Protein AF-A0A7S6M609-F1 (afdb_monomer)

Solvent-accessible surface area (backbone atoms only — not comparable to full-atom values): 4385 Å² total; per-residue (Å²): 134,63,68,67,55,55,49,50,51,53,50,41,29,48,50,18,52,77,33,50,67,32,15,38,39,37,43,31,39,66,92,43,95,63,71,48,77,48,56,23,43,36,42,47,75,60,92,57,37,40,37,34,29,35,90,92,47,73,55,68,52,49,53,87,51,46,65,47,74,48,65,47,70,69,64,81,83,130

Structure (mmCIF, N/CA/C/O backbone):
data_AF-A0A7S6M609-F1
#
_entry.id   AF-A0A7S6M609-F1
#
loop_
_atom_site.group_PDB
_atom_site.id
_atom_site.type_symbol
_atom_site.label_atom_id
_atom_site.label_alt_id
_atom_site.label_comp_id
_atom_site.label_asym_id
_atom_site.label_entity_id
_atom_site.label_seq_id
_atom_site.pdbx_PDB_ins_code
_atom_site.Cartn_x
_atom_site.Cartn_y
_atom_site.Cartn_z
_atom_site.occupancy
_atom_site.B_iso_or_equiv
_atom_site.auth_seq_id
_atom_site.auth_comp_id
_atom_site.auth_asym_id
_atom_site.auth_atom_id
_atom_site.pdbx_PDB_model_num
ATOM 1 N N . MET A 1 1 ? 4.778 8.183 -17.536 1.00 57.03 1 MET A N 1
ATOM 2 C CA . MET A 1 1 ? 4.119 8.200 -16.213 1.00 57.03 1 MET A CA 1
ATOM 3 C C . MET A 1 1 ? 2.621 8.182 -16.427 1.00 57.03 1 MET A C 1
ATOM 5 O O . MET A 1 1 ? 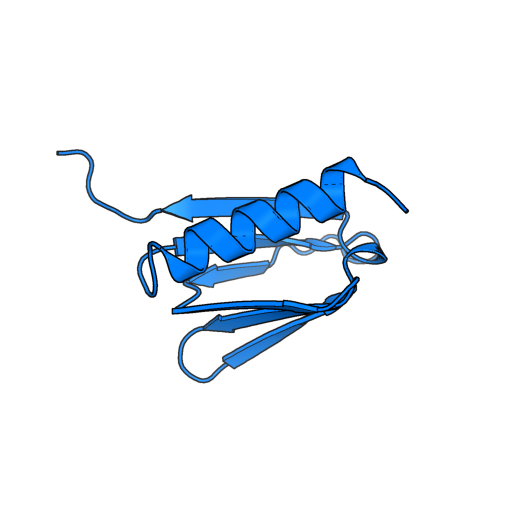2.121 9.020 -17.169 1.00 57.03 1 MET A O 1
ATOM 9 N N . ASN A 1 2 ? 1.937 7.190 -15.863 1.00 70.19 2 ASN A N 1
ATOM 10 C CA . ASN A 1 2 ? 0.501 7.010 -16.036 1.00 70.19 2 ASN A CA 1
ATOM 11 C C . ASN A 1 2 ? -0.228 7.850 -14.974 1.00 70.19 2 ASN A C 1
ATOM 13 O O . ASN A 1 2 ? -0.327 7.441 -13.820 1.00 70.19 2 ASN A O 1
ATOM 17 N N . ALA A 1 3 ? -0.646 9.068 -15.336 1.00 78.75 3 ALA A N 1
ATOM 18 C CA . ALA A 1 3 ? -1.168 10.059 -14.385 1.00 78.75 3 ALA A CA 1
ATOM 19 C C . ALA A 1 3 ? -2.412 9.570 -13.619 1.00 78.75 3 ALA A C 1
ATOM 21 O O . ALA A 1 3 ? -2.645 9.977 -12.481 1.00 78.75 3 ALA A O 1
ATOM 22 N N . GLU A 1 4 ? -3.187 8.675 -14.229 1.00 84.62 4 GLU A N 1
ATOM 23 C CA . GLU A 1 4 ? -4.345 8.038 -13.603 1.00 84.62 4 GLU A CA 1
ATOM 24 C C . GLU A 1 4 ? -3.926 7.146 -12.434 1.00 84.62 4 GLU A C 1
ATOM 26 O O . GLU A 1 4 ? -4.501 7.238 -11.353 1.00 84.62 4 GLU A O 1
ATOM 31 N N . LEU A 1 5 ? -2.861 6.363 -12.608 1.00 87.19 5 LEU A N 1
ATOM 32 C CA . LEU A 1 5 ? -2.369 5.438 -11.594 1.00 87.19 5 LEU A CA 1
ATOM 33 C C . LEU A 1 5 ? -1.796 6.176 -10.379 1.00 87.19 5 LEU A C 1
ATOM 35 O O . LEU A 1 5 ? -2.120 5.837 -9.245 1.00 87.19 5 LEU A O 1
ATOM 39 N N . THR A 1 6 ? -1.011 7.236 -10.601 1.00 88.44 6 THR A N 1
ATOM 40 C CA . THR A 1 6 ? -0.508 8.092 -9.513 1.00 88.44 6 THR A CA 1
ATOM 41 C C . THR A 1 6 ? -1.654 8.691 -8.704 1.00 88.44 6 THR A C 1
ATOM 43 O O . THR A 1 6 ? -1.592 8.738 -7.475 1.00 88.44 6 THR A O 1
ATOM 46 N N . ARG A 1 7 ? -2.736 9.100 -9.374 1.00 90.00 7 ARG A N 1
ATOM 47 C CA . ARG A 1 7 ? -3.932 9.602 -8.700 1.00 90.00 7 ARG A CA 1
ATOM 48 C C . ARG A 1 7 ? -4.640 8.502 -7.911 1.00 90.00 7 ARG A C 1
ATOM 50 O O . ARG A 1 7 ? -4.990 8.748 -6.762 1.00 90.00 7 ARG A O 1
ATOM 57 N N . SER A 1 8 ? -4.789 7.301 -8.471 1.00 91.38 8 SER A N 1
ATOM 58 C CA . SER A 1 8 ? -5.357 6.147 -7.761 1.00 91.38 8 SER A CA 1
ATOM 59 C C . SER A 1 8 ? -4.543 5.757 -6.528 1.00 91.38 8 SER A C 1
ATOM 61 O O . SER A 1 8 ? -5.123 5.441 -5.496 1.00 91.38 8 SER A O 1
ATOM 63 N N . VAL A 1 9 ? -3.210 5.815 -6.595 1.00 91.75 9 VAL A N 1
ATOM 64 C CA . VAL A 1 9 ? -2.348 5.539 -5.437 1.00 91.75 9 VAL A CA 1
ATOM 65 C C . VAL A 1 9 ? -2.468 6.640 -4.385 1.00 91.75 9 VAL A C 1
ATOM 67 O O . VAL A 1 9 ? -2.553 6.339 -3.199 1.00 91.75 9 VAL A O 1
ATOM 70 N N . SER A 1 10 ? -2.526 7.909 -4.789 1.00 93.00 10 SER A N 1
ATOM 71 C CA . SER A 1 10 ? -2.751 9.012 -3.847 1.00 93.00 10 SER A CA 1
ATOM 72 C C . SER A 1 10 ? -4.106 8.902 -3.142 1.00 93.00 10 SER A C 1
ATOM 74 O O . SER A 1 10 ? -4.198 9.169 -1.946 1.00 93.00 10 SER A O 1
ATOM 76 N N . ASP A 1 11 ? -5.146 8.505 -3.871 1.00 91.88 11 ASP A N 1
ATOM 77 C CA . ASP A 1 11 ? -6.493 8.290 -3.339 1.00 91.88 11 ASP A CA 1
ATOM 78 C C . ASP A 1 11 ? -6.523 7.097 -2.370 1.00 91.88 11 ASP A C 1
ATOM 80 O O . ASP A 1 11 ? -6.994 7.217 -1.240 1.00 91.88 11 ASP A O 1
ATOM 84 N N . ALA A 1 12 ? -5.879 5.989 -2.750 1.00 91.62 12 ALA A N 1
ATOM 85 C CA . ALA A 1 12 ? -5.646 4.834 -1.888 1.00 91.62 12 ALA A CA 1
ATOM 86 C C . ALA A 1 12 ? -4.927 5.211 -0.584 1.00 91.62 12 ALA A C 1
ATOM 88 O O . ALA A 1 12 ? -5.311 4.758 0.493 1.00 91.62 12 ALA A O 1
ATOM 89 N N . VAL A 1 13 ? -3.901 6.059 -0.666 1.00 93.12 13 VAL A N 1
ATOM 90 C CA . VAL A 1 13 ? -3.150 6.545 0.498 1.00 93.12 13 VAL A CA 1
ATOM 91 C C . VAL A 1 13 ? -4.035 7.392 1.413 1.00 93.12 13 VAL A C 1
ATOM 93 O O . VAL A 1 13 ? -3.974 7.217 2.630 1.00 93.12 13 VAL A O 1
ATOM 96 N N . SER A 1 14 ? -4.878 8.268 0.854 1.00 92.88 14 SER A N 1
ATOM 97 C CA . S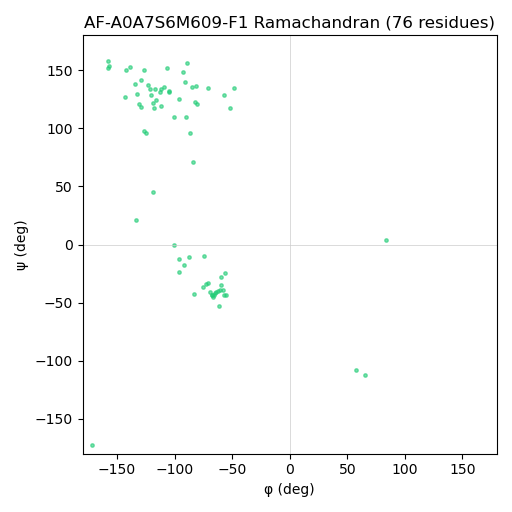ER A 1 14 ? -5.854 9.033 1.643 1.00 92.88 14 SER A CA 1
ATOM 98 C C . 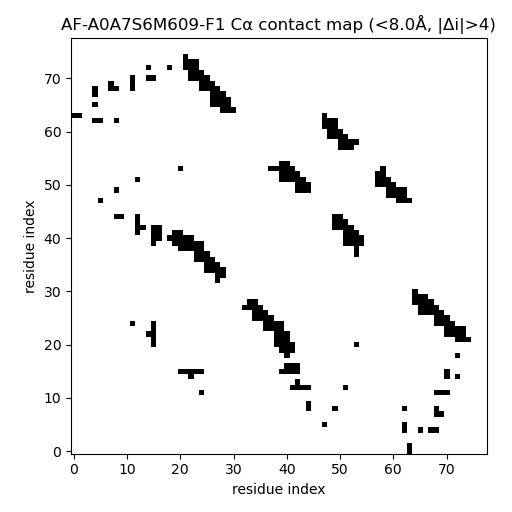SER A 1 14 ? -6.828 8.094 2.347 1.00 92.88 14 SER A C 1
ATOM 100 O O . SER A 1 14 ? -6.906 8.115 3.572 1.00 92.88 14 SER A O 1
ATOM 102 N N . MET A 1 15 ? -7.466 7.183 1.603 1.00 91.19 15 MET A N 1
ATOM 103 C CA . MET A 1 15 ? -8.436 6.235 2.155 1.00 91.19 15 MET A CA 1
ATOM 104 C C . MET A 1 15 ? -7.852 5.372 3.275 1.00 91.19 15 MET A C 1
ATOM 106 O O . MET A 1 15 ? -8.499 5.178 4.301 1.00 91.19 15 MET A O 1
ATOM 110 N N . VAL A 1 16 ? -6.628 4.862 3.111 1.00 91.94 16 VAL A N 1
ATOM 111 C CA . VAL A 1 16 ? -5.964 4.065 4.152 1.00 91.94 16 VAL A CA 1
ATOM 112 C C . VAL A 1 16 ? -5.699 4.893 5.403 1.00 91.94 16 VAL A C 1
ATOM 114 O O . VAL A 1 16 ? -5.880 4.390 6.505 1.00 91.94 16 VAL A O 1
ATOM 117 N N . ASN A 1 17 ? -5.273 6.147 5.257 1.00 91.56 17 ASN A N 1
ATOM 118 C CA . ASN A 1 17 ? -5.002 7.006 6.407 1.00 91.56 17 ASN A CA 1
ATOM 119 C C . ASN A 1 17 ? -6.291 7.480 7.101 1.00 91.56 17 ASN A C 1
ATOM 121 O O . ASN A 1 17 ? -6.309 7.601 8.323 1.00 91.56 17 ASN A O 1
ATOM 125 N N . GLU A 1 18 ? -7.369 7.707 6.348 1.00 90.88 18 GLU A N 1
ATOM 126 C CA . GLU A 1 18 ? -8.694 8.054 6.882 1.00 90.88 18 GLU A CA 1
ATOM 127 C C . GLU A 1 18 ? -9.362 6.863 7.587 1.00 90.88 18 GLU A C 1
ATOM 129 O O . GLU A 1 18 ? -10.054 7.036 8.590 1.00 90.88 18 GLU A O 1
ATOM 134 N N . HIS A 1 19 ? -9.108 5.645 7.104 1.00 86.88 19 HIS A N 1
ATOM 135 C CA . HIS A 1 19 ? -9.660 4.395 7.627 1.00 86.88 19 HIS A CA 1
ATOM 136 C C . HIS A 1 19 ? -8.560 3.450 8.129 1.00 86.88 19 HIS A C 1
ATOM 138 O O . HIS A 1 19 ? -8.574 2.247 7.857 1.00 86.88 19 HIS A O 1
ATOM 144 N N . ALA A 1 20 ? -7.600 4.003 8.875 1.00 79.31 20 ALA A N 1
ATOM 145 C CA . ALA A 1 20 ? -6.439 3.293 9.402 1.00 79.31 20 ALA A CA 1
ATOM 146 C C . ALA A 1 20 ? -6.833 2.014 10.161 1.00 79.31 20 ALA A C 1
ATOM 148 O O . ALA A 1 20 ? -7.513 2.060 11.185 1.00 79.31 20 ALA A O 1
ATOM 149 N N . GLY A 1 21 ? -6.389 0.856 9.660 1.00 75.81 21 GLY A N 1
ATOM 150 C CA . GLY A 1 21 ? -6.669 -0.454 10.260 1.00 75.81 21 GLY A CA 1
ATOM 151 C C . GLY A 1 21 ? -8.022 -1.050 9.861 1.00 75.81 21 GLY A C 1
ATOM 152 O O . GLY A 1 21 ? -8.384 -2.120 10.342 1.00 75.81 21 GLY A O 1
ATOM 153 N N . ALA A 1 22 ? -8.748 -0.382 8.965 1.00 85.94 22 ALA A N 1
ATOM 154 C CA . ALA A 1 22 ? -10.009 -0.826 8.387 1.00 85.94 22 ALA A CA 1
ATOM 155 C C . ALA A 1 22 ? -10.035 -0.636 6.860 1.00 85.94 22 ALA A C 1
ATOM 157 O O . ALA A 1 22 ? -11.109 -0.591 6.277 1.00 85.94 22 ALA A O 1
ATOM 158 N N . ALA A 1 23 ? -8.882 -0.526 6.195 1.00 89.88 23 ALA A N 1
ATOM 159 C CA . ALA A 1 23 ? -8.781 -0.412 4.742 1.00 89.88 23 ALA A CA 1
ATOM 160 C C . ALA A 1 23 ? -8.010 -1.610 4.170 1.00 89.88 23 ALA A C 1
ATOM 162 O O . ALA A 1 23 ? -6.834 -1.807 4.476 1.00 89.88 23 ALA A O 1
ATOM 163 N N . CYS A 1 24 ? -8.672 -2.414 3.341 1.00 91.75 24 CYS A N 1
ATOM 164 C CA . CYS A 1 24 ? -8.044 -3.466 2.552 1.00 91.75 24 CYS A CA 1
ATOM 165 C C . CYS A 1 24 ? -7.453 -2.852 1.284 1.00 91.75 24 CYS A C 1
ATOM 167 O O . CYS A 1 24 ? -8.173 -2.229 0.503 1.00 91.75 24 CYS A O 1
ATOM 169 N N . VAL A 1 25 ? -6.155 -3.030 1.079 1.00 92.75 25 VAL A N 1
ATOM 170 C CA . VAL A 1 25 ? -5.432 -2.603 -0.115 1.00 92.75 25 VAL A CA 1
ATOM 171 C C . VAL A 1 25 ? -5.156 -3.831 -0.962 1.00 92.75 25 VAL A C 1
ATOM 173 O O . VAL A 1 25 ? -4.663 -4.836 -0.460 1.00 92.75 25 VAL A O 1
ATOM 176 N N . ARG A 1 26 ? -5.460 -3.732 -2.254 1.00 93.25 26 ARG A N 1
ATOM 177 C CA . ARG A 1 26 ? -5.136 -4.728 -3.271 1.00 93.25 26 ARG A CA 1
ATOM 178 C C . ARG A 1 26 ? -4.226 -4.119 -4.322 1.00 93.25 26 ARG A C 1
ATOM 180 O O . ARG A 1 26 ? -4.581 -3.115 -4.949 1.00 93.25 26 ARG A O 1
ATOM 187 N N . LEU A 1 27 ? -3.056 -4.722 -4.493 1.00 91.88 27 LEU A N 1
ATOM 188 C CA . LEU A 1 27 ? -2.029 -4.311 -5.444 1.00 91.88 27 LEU A CA 1
ATOM 189 C C . LEU A 1 27 ? -1.890 -5.368 -6.540 1.00 91.88 27 LEU A C 1
ATOM 191 O O . LEU A 1 27 ? -1.735 -6.551 -6.244 1.00 91.88 27 LEU A O 1
ATOM 195 N N . TRP A 1 28 ? -1.893 -4.920 -7.794 1.00 91.62 28 TRP A N 1
ATOM 196 C CA . TRP A 1 28 ? -1.517 -5.729 -8.952 1.00 91.62 28 TRP A CA 1
ATOM 197 C C . TRP A 1 28 ? -0.270 -5.121 -9.580 1.00 91.62 28 TRP A C 1
ATOM 199 O O . TRP A 1 28 ? -0.282 -3.943 -9.950 1.00 91.62 28 TRP A O 1
ATOM 209 N N . PHE A 1 29 ? 0.785 -5.916 -9.723 1.00 88.44 29 PHE A N 1
ATOM 210 C CA . PHE A 1 29 ? 2.041 -5.486 -10.333 1.00 88.44 29 PHE A CA 1
ATOM 211 C C . PHE A 1 29 ? 2.017 -5.710 -11.850 1.00 88.44 29 PHE A C 1
ATOM 213 O O . PHE A 1 29 ? 1.223 -6.492 -12.374 1.00 88.44 29 PHE A O 1
ATOM 220 N N . ALA A 1 30 ? 2.829 -4.954 -12.585 1.00 85.69 30 ALA A N 1
ATOM 221 C CA . ALA A 1 30 ? 2.913 -5.081 -14.038 1.00 85.69 30 ALA A CA 1
ATOM 222 C C . ALA A 1 30 ? 3.702 -6.326 -14.473 1.00 85.69 30 ALA A C 1
ATOM 224 O O . ALA A 1 30 ? 3.328 -6.959 -15.460 1.00 85.69 30 ALA A O 1
ATOM 225 N N . ASP A 1 31 ? 4.758 -6.663 -13.728 1.00 83.81 31 ASP A N 1
ATOM 226 C CA . ASP A 1 31 ? 5.683 -7.764 -14.037 1.00 83.81 31 ASP A CA 1
ATOM 227 C C . ASP A 1 31 ? 5.280 -9.095 -13.379 1.00 83.81 31 ASP A C 1
ATOM 229 O O . ASP A 1 31 ? 5.701 -10.161 -13.819 1.00 83.81 31 ASP A O 1
ATOM 233 N N . ASP A 1 32 ? 4.409 -9.044 -12.364 1.00 80.12 32 ASP A N 1
ATOM 234 C CA . ASP A 1 32 ? 3.978 -10.216 -11.605 1.00 80.12 32 ASP A CA 1
ATOM 235 C C . ASP A 1 32 ? 2.452 -10.412 -11.704 1.00 80.12 32 ASP A C 1
ATOM 237 O O . ASP A 1 32 ? 1.691 -9.466 -11.473 1.00 80.12 32 ASP A O 1
ATOM 241 N N . PRO A 1 33 ? 1.969 -11.615 -12.071 1.00 77.31 33 PRO A N 1
ATOM 242 C CA . PRO A 1 33 ? 0.539 -11.900 -12.131 1.00 77.31 33 PRO A CA 1
ATOM 243 C C . PRO A 1 33 ? -0.105 -12.068 -10.747 1.00 77.31 33 PRO A C 1
ATOM 245 O O . PRO A 1 33 ? -1.332 -12.162 -10.677 1.00 77.31 33 PRO A O 1
ATOM 248 N N . ALA A 1 34 ? 0.676 -12.144 -9.667 1.00 79.31 34 ALA A N 1
ATOM 249 C CA . ALA A 1 34 ? 0.153 -12.246 -8.318 1.00 79.31 34 ALA A CA 1
ATOM 250 C C . ALA A 1 34 ? -0.478 -10.923 -7.874 1.00 79.31 34 ALA A C 1
ATOM 252 O O . ALA A 1 34 ? 0.070 -9.830 -8.040 1.00 79.31 34 ALA A O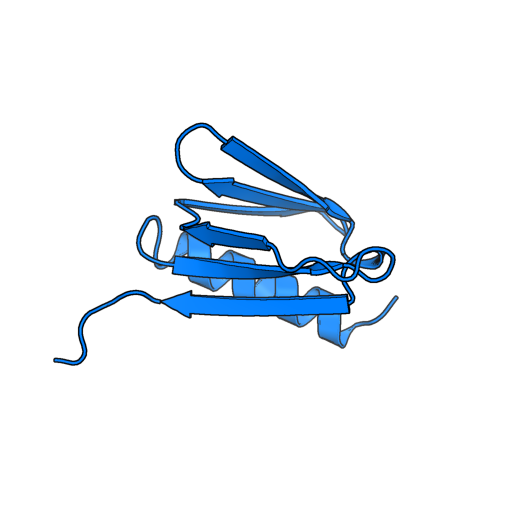 1
ATOM 253 N N . GLU A 1 35 ? -1.654 -11.048 -7.271 1.00 87.50 35 GLU A N 1
ATOM 254 C CA . GLU A 1 35 ? -2.277 -9.971 -6.521 1.00 87.50 35 GLU A CA 1
ATOM 255 C C . GLU A 1 35 ? -1.858 -10.069 -5.057 1.00 87.50 35 GLU A C 1
ATOM 257 O O . GLU A 1 35 ? -1.771 -11.165 -4.501 1.00 87.50 35 GLU A O 1
ATOM 262 N N . ILE A 1 36 ? -1.587 -8.923 -4.438 1.00 89.44 36 ILE A N 1
ATOM 263 C CA . ILE A 1 36 ? -1.325 -8.851 -3.002 1.00 89.44 36 ILE A CA 1
ATOM 264 C C . ILE A 1 36 ? -2.482 -8.103 -2.359 1.00 89.44 36 ILE A C 1
ATOM 266 O O . ILE A 1 36 ? -2.713 -6.935 -2.681 1.00 89.44 36 ILE A O 1
ATOM 270 N N . ASP A 1 37 ? -3.187 -8.763 -1.445 1.00 90.38 37 ASP A N 1
ATOM 271 C CA . ASP A 1 37 ? -4.212 -8.161 -0.603 1.00 90.38 37 ASP A CA 1
ATOM 272 C C . ASP A 1 37 ? -3.764 -8.113 0.862 1.00 90.38 37 ASP A C 1
ATOM 274 O O . ASP A 1 37 ? -3.210 -9.070 1.400 1.00 90.38 37 ASP A O 1
ATOM 278 N N . P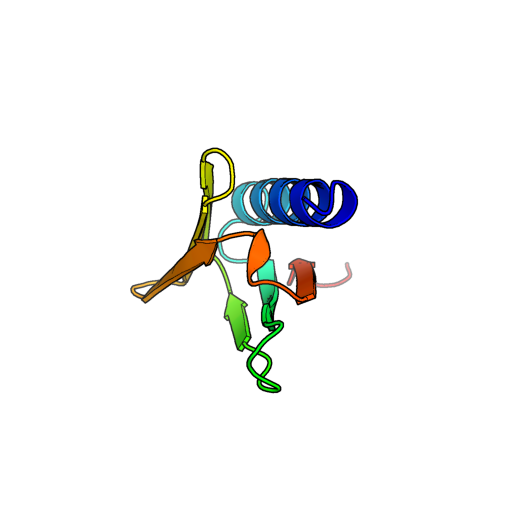HE A 1 38 ? -3.953 -6.966 1.513 1.00 90.94 38 PHE A N 1
ATOM 279 C CA . PHE A 1 38 ? -3.616 -6.793 2.925 1.00 90.94 38 PHE A CA 1
ATOM 280 C C . PHE A 1 38 ? -4.390 -5.635 3.554 1.00 90.94 38 PHE A C 1
ATOM 282 O O . PHE A 1 38 ? -4.833 -4.709 2.877 1.00 90.94 38 PHE A O 1
ATOM 289 N N . VAL A 1 39 ? -4.524 -5.651 4.882 1.00 91.69 39 VAL A N 1
ATOM 290 C CA . VAL A 1 39 ? -5.166 -4.561 5.628 1.00 91.69 39 VAL A CA 1
ATOM 291 C C . VAL A 1 39 ? -4.121 -3.535 6.035 1.00 91.69 39 VAL A C 1
ATOM 293 O O . VAL A 1 39 ? -3.297 -3.782 6.914 1.00 91.69 39 VAL A O 1
ATOM 296 N N . ALA A 1 40 ? -4.159 -2.362 5.415 1.00 92.25 40 ALA A N 1
ATOM 297 C CA . ALA A 1 40 ? -3.218 -1.304 5.728 1.00 92.25 40 ALA A CA 1
ATOM 298 C C . ALA A 1 40 ? -3.688 -0.475 6.935 1.00 92.25 40 ALA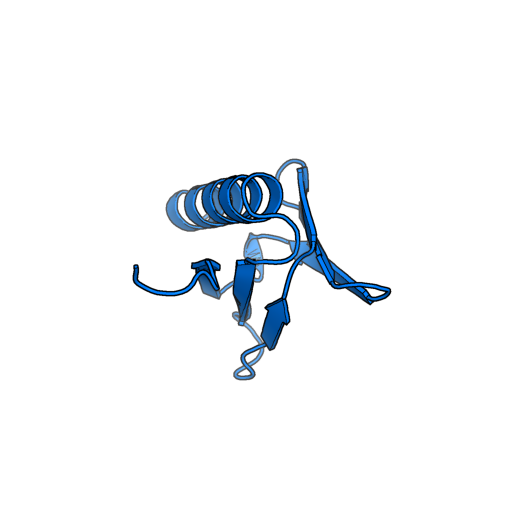 A C 1
ATOM 300 O O . ALA A 1 40 ? -4.850 -0.078 7.055 1.00 92.25 40 ALA A O 1
ATOM 301 N N . SER A 1 41 ? -2.757 -0.196 7.842 1.00 91.06 41 SER A N 1
ATOM 302 C CA . SER A 1 41 ? -2.936 0.690 8.990 1.00 91.06 41 SER A CA 1
ATOM 303 C C . SER A 1 41 ? -2.445 2.111 8.734 1.00 91.06 41 SER A C 1
ATOM 305 O O . SER A 1 41 ? -2.904 3.037 9.390 1.00 91.06 41 SER A O 1
ATOM 307 N N . SER A 1 42 ? -1.525 2.304 7.792 1.00 92.75 42 SER A N 1
ATOM 308 C CA . SER A 1 42 ? -1.076 3.632 7.369 1.00 92.75 42 SER A CA 1
ATOM 309 C C . SER A 1 42 ? -0.487 3.574 5.970 1.00 92.75 42 SER A C 1
ATOM 311 O O . SER A 1 42 ? 0.063 2.540 5.582 1.00 92.75 42 SER A O 1
ATOM 313 N N . ALA A 1 43 ? -0.527 4.688 5.249 1.00 94.38 43 ALA A N 1
ATOM 314 C CA . ALA A 1 43 ? 0.052 4.800 3.921 1.00 94.38 43 ALA A CA 1
ATOM 315 C C . ALA A 1 43 ? 0.780 6.132 3.715 1.00 94.38 43 ALA A C 1
ATOM 317 O O . ALA A 1 43 ? 0.431 7.151 4.311 1.00 94.38 43 ALA A O 1
ATOM 318 N N . SER A 1 44 ? 1.778 6.151 2.839 1.00 94.38 44 SER A N 1
ATOM 319 C CA . SER A 1 44 ? 2.451 7.371 2.402 1.00 94.38 44 SER A CA 1
ATOM 320 C C . SER A 1 44 ? 2.799 7.306 0.916 1.00 94.38 44 SER A C 1
ATOM 322 O O . SER A 1 44 ? 3.012 6.233 0.350 1.00 94.38 44 SER A O 1
ATOM 324 N N . LEU A 1 45 ? 2.824 8.477 0.280 1.00 93.06 45 LEU A N 1
ATOM 325 C CA . LEU A 1 45 ? 3.224 8.662 -1.111 1.00 93.06 45 LEU A CA 1
ATOM 326 C C . LEU A 1 45 ? 4.235 9.806 -1.174 1.00 93.06 45 LEU A C 1
ATOM 328 O O . LEU A 1 45 ? 3.935 10.929 -0.770 1.00 93.06 45 LEU A O 1
ATOM 332 N N . ALA A 1 46 ? 5.432 9.515 -1.672 1.00 92.31 46 ALA A N 1
ATOM 333 C CA . ALA A 1 46 ? 6.523 10.465 -1.832 1.00 92.31 46 ALA A CA 1
ATOM 334 C C . ALA A 1 46 ? 6.985 10.468 -3.295 1.00 92.31 46 ALA A C 1
ATOM 336 O O . ALA A 1 46 ? 7.784 9.634 -3.724 1.00 92.31 46 ALA A O 1
ATOM 337 N N . GLY A 1 47 ? 6.461 11.411 -4.081 1.00 89.06 47 GLY A N 1
ATOM 338 C CA . GLY A 1 47 ? 6.686 11.434 -5.526 1.00 89.06 47 GLY A CA 1
ATOM 339 C C . GLY A 1 47 ? 6.048 10.214 -6.190 1.00 89.06 47 GLY A C 1
ATOM 340 O O . GLY A 1 47 ? 4.827 10.103 -6.206 1.00 89.06 47 GLY A O 1
ATOM 341 N N . ASP A 1 48 ? 6.877 9.309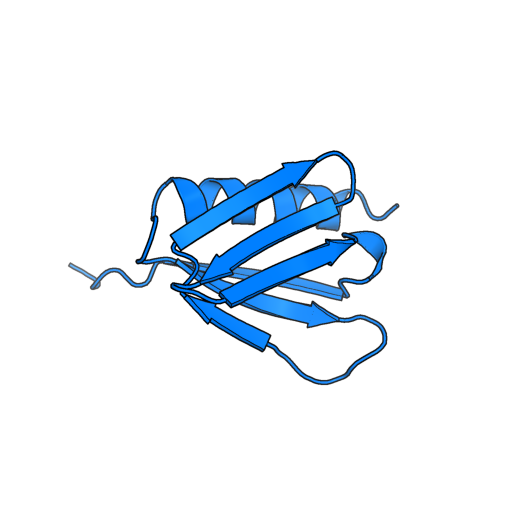 -6.714 1.00 90.62 48 ASP A N 1
ATOM 342 C CA . ASP A 1 48 ? 6.435 8.044 -7.324 1.00 90.62 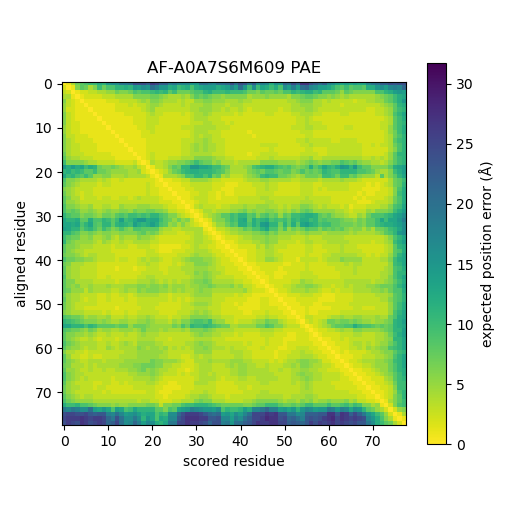48 ASP A CA 1
ATOM 343 C C . ASP A 1 48 ? 6.607 6.838 -6.386 1.00 90.62 48 ASP A C 1
ATOM 345 O O . ASP A 1 48 ? 6.296 5.719 -6.763 1.00 90.62 48 ASP A O 1
ATOM 349 N N . GLN A 1 49 ? 7.115 7.029 -5.165 1.00 93.12 49 GLN A N 1
ATOM 350 C CA . GLN A 1 49 ? 7.278 5.934 -4.208 1.00 93.12 49 GLN A CA 1
ATOM 351 C C . GLN A 1 49 ? 6.091 5.872 -3.259 1.00 93.12 49 GLN A C 1
ATOM 353 O O . GLN A 1 49 ? 5.785 6.853 -2.579 1.00 93.12 49 GLN A O 1
ATOM 358 N N . PHE A 1 50 ? 5.453 4.710 -3.181 1.00 93.25 50 PHE A N 1
ATOM 359 C CA . PHE A 1 50 ? 4.383 4.445 -2.232 1.00 93.25 50 PHE A CA 1
ATOM 360 C C . PHE A 1 50 ? 4.868 3.517 -1.122 1.00 93.25 50 PHE A C 1
ATOM 362 O O . PHE A 1 50 ? 5.744 2.673 -1.319 1.00 93.25 50 PHE A O 1
ATOM 369 N N . GLN A 1 51 ? 4.259 3.650 0.049 1.00 94.56 51 GLN A N 1
ATOM 370 C CA . GLN A 1 51 ? 4.479 2.762 1.176 1.00 94.56 51 GLN A CA 1
ATOM 371 C C . GLN A 1 51 ? 3.162 2.542 1.913 1.00 94.56 51 GLN A C 1
ATOM 373 O O . GLN A 1 51 ? 2.522 3.496 2.340 1.00 94.56 51 GLN A O 1
ATOM 378 N N . PHE A 1 52 ? 2.794 1.285 2.117 1.00 93.50 52 PHE A N 1
ATOM 379 C CA . PHE A 1 52 ? 1.683 0.865 2.955 1.00 93.50 52 PHE A CA 1
ATOM 380 C C . PHE A 1 52 ? 2.213 0.022 4.108 1.00 93.50 52 PHE A C 1
ATOM 382 O O . PHE A 1 52 ? 3.023 -0.883 3.919 1.00 93.50 52 PHE A O 1
ATOM 389 N N . ARG A 1 53 ? 1.754 0.299 5.322 1.00 93.44 53 ARG A N 1
ATOM 390 C CA . ARG A 1 53 ? 2.085 -0.492 6.508 1.00 93.44 53 ARG A CA 1
ATOM 391 C C . ARG A 1 53 ? 0.882 -1.339 6.887 1.00 93.44 53 ARG A C 1
ATOM 393 O O . ARG A 1 53 ? -0.221 -0.812 6.960 1.00 93.44 53 ARG A O 1
ATOM 400 N N . SER A 1 54 ? 1.108 -2.621 7.138 1.00 90.88 54 SER A N 1
ATOM 401 C CA . SER A 1 54 ? 0.111 -3.601 7.570 1.00 90.88 54 SER A CA 1
ATOM 402 C C . SER A 1 54 ? 0.623 -4.265 8.845 1.00 90.88 54 SER A C 1
ATOM 404 O O . SER A 1 54 ? 1.491 -5.135 8.802 1.00 90.88 54 SER A O 1
ATOM 406 N N . GLY A 1 55 ? 0.158 -3.800 10.008 1.00 85.88 55 GLY A N 1
ATOM 407 C CA . GLY A 1 55 ? 0.662 -4.278 11.300 1.00 85.88 55 GLY A CA 1
ATOM 408 C C . GLY A 1 55 ? 2.178 -4.079 11.443 1.00 85.88 55 GLY A C 1
ATOM 409 O O . GLY A 1 55 ? 2.638 -2.948 11.607 1.00 85.88 55 GLY A O 1
ATOM 410 N N . PHE A 1 56 ? 2.940 -5.177 11.383 1.00 86.00 56 PHE A N 1
ATOM 411 C CA . PHE A 1 56 ? 4.410 -5.185 11.453 1.00 86.00 56 PHE A CA 1
ATOM 412 C C . PHE A 1 56 ? 5.095 -5.211 10.079 1.00 86.00 56 PHE A C 1
ATOM 414 O O . PHE A 1 56 ? 6.298 -4.972 9.992 1.00 86.00 56 PHE A O 1
ATOM 421 N N . GLU A 1 57 ? 4.349 -5.481 9.010 1.00 89.81 57 GLU A N 1
ATOM 422 C CA . GLU A 1 57 ? 4.869 -5.552 7.648 1.00 89.81 57 GLU A CA 1
ATOM 423 C C . GLU A 1 57 ? 4.748 -4.198 6.949 1.00 89.81 57 GLU A C 1
ATOM 425 O O . GLU A 1 57 ? 3.853 -3.394 7.224 1.00 89.81 57 GLU A O 1
ATOM 430 N N . THR A 1 58 ? 5.681 -3.911 6.045 1.00 91.06 58 THR A N 1
ATOM 431 C CA . THR A 1 58 ? 5.672 -2.689 5.238 1.00 91.06 58 THR A CA 1
ATOM 432 C C . THR A 1 58 ? 5.846 -3.062 3.774 1.00 91.06 58 THR A C 1
ATOM 434 O O . THR A 1 58 ? 6.877 -3.605 3.388 1.00 91.06 58 THR A O 1
ATOM 437 N N . TYR A 1 59 ? 4.838 -2.739 2.974 1.00 90.38 59 TYR A N 1
ATOM 438 C CA . TYR A 1 59 ? 4.789 -2.943 1.535 1.00 90.38 59 TYR A CA 1
ATOM 439 C C . TYR A 1 59 ? 5.112 -1.618 0.852 1.00 90.38 59 TYR A C 1
ATOM 441 O O . TYR A 1 59 ? 4.331 -0.672 0.922 1.00 90.38 59 TYR A O 1
ATOM 449 N N . ALA A 1 60 ? 6.280 -1.522 0.224 1.00 91.62 60 ALA A N 1
ATOM 450 C CA . ALA A 1 60 ? 6.723 -0.316 -0.466 1.00 91.62 60 ALA A CA 1
ATOM 451 C C . ALA A 1 60 ? 7.131 -0.633 -1.903 1.00 91.62 60 ALA A C 1
ATOM 453 O O . ALA A 1 60 ? 7.600 -1.733 -2.191 1.00 91.62 60 ALA A O 1
ATOM 454 N N . GLY A 1 61 ? 6.963 0.341 -2.790 1.00 90.50 61 GLY A N 1
ATOM 455 C CA . GLY A 1 61 ? 7.272 0.188 -4.203 1.00 90.50 61 GLY A CA 1
ATOM 456 C C . GLY A 1 61 ? 7.183 1.504 -4.960 1.00 90.50 61 GLY A C 1
ATOM 457 O O . GLY A 1 61 ? 7.027 2.577 -4.373 1.00 90.50 61 GLY A O 1
ATOM 458 N N . VAL A 1 62 ? 7.297 1.408 -6.278 1.00 91.75 62 VAL A N 1
ATOM 459 C CA . VAL A 1 62 ? 7.232 2.538 -7.205 1.00 91.75 62 VAL A CA 1
ATOM 460 C C . VAL A 1 62 ? 5.915 2.441 -7.974 1.00 91.75 62 VAL A C 1
ATOM 462 O O . VAL A 1 62 ? 5.510 1.356 -8.388 1.00 91.75 62 VAL A O 1
ATOM 465 N N . VAL A 1 63 ? 5.203 3.555 -8.136 1.00 89.88 63 VAL A N 1
ATOM 466 C CA . VAL A 1 63 ? 3.889 3.585 -8.797 1.00 89.88 63 VAL A CA 1
ATOM 467 C C . VAL A 1 63 ? 4.004 3.076 -10.231 1.00 89.88 63 VAL A C 1
ATOM 469 O O . VAL A 1 63 ? 3.107 2.381 -10.695 1.00 89.88 63 VAL A O 1
ATOM 472 N N . GLY A 1 64 ? 5.119 3.354 -10.911 1.00 88.00 64 GLY A N 1
ATOM 473 C CA . GLY A 1 64 ? 5.404 2.826 -12.247 1.00 88.00 64 GLY A CA 1
ATOM 474 C C . GLY A 1 64 ? 5.383 1.295 -12.381 1.00 88.00 64 GLY A C 1
ATOM 475 O O . GLY A 1 64 ? 5.111 0.811 -13.478 1.00 88.00 64 GLY A O 1
ATOM 476 N N . ASP A 1 65 ? 5.617 0.548 -11.300 1.00 88.19 65 ASP A N 1
ATOM 477 C CA . ASP A 1 65 ? 5.608 -0.924 -11.289 1.00 88.19 65 ASP A CA 1
ATOM 478 C C . ASP A 1 65 ? 4.215 -1.516 -11.028 1.00 88.19 65 ASP A C 1
ATOM 480 O O . ASP A 1 65 ? 3.992 -2.720 -11.194 1.00 88.19 65 ASP A O 1
ATOM 484 N N . LEU A 1 66 ? 3.251 -0.683 -10.628 1.00 89.06 66 LEU A N 1
ATO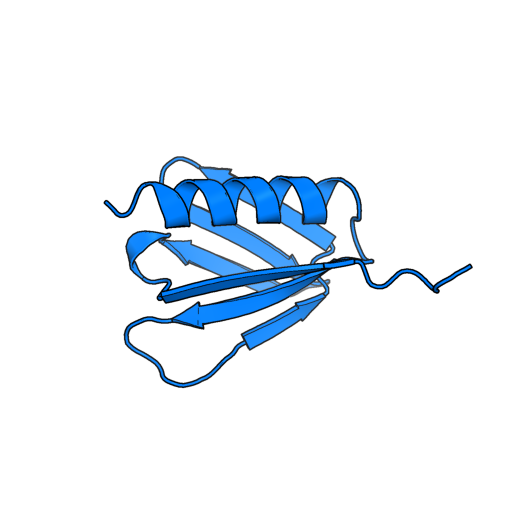M 485 C CA . LEU A 1 66 ? 1.874 -1.110 -10.442 1.00 89.06 66 LEU A CA 1
ATOM 486 C C . LEU A 1 66 ? 1.143 -1.136 -11.784 1.00 89.06 66 LEU A C 1
ATOM 488 O O . LEU A 1 66 ? 1.187 -0.211 -12.592 1.00 89.06 66 LEU A O 1
ATOM 492 N N . ARG A 1 67 ? 0.381 -2.201 -11.991 1.00 90.44 67 ARG A N 1
ATOM 493 C CA . ARG A 1 67 ? -0.632 -2.272 -13.038 1.00 90.44 67 ARG A CA 1
ATOM 494 C C . ARG A 1 67 ? -1.931 -1.625 -12.577 1.00 90.44 67 ARG A C 1
ATOM 496 O O . ARG A 1 67 ? -2.585 -0.935 -13.353 1.00 90.44 67 ARG A O 1
ATOM 503 N N . GLN A 1 68 ? -2.320 -1.889 -11.330 1.00 90.19 68 GLN A N 1
ATOM 504 C CA . GLN A 1 68 ? -3.564 -1.402 -10.745 1.00 90.19 68 GLN A CA 1
ATOM 505 C C . GLN A 1 68 ? -3.476 -1.401 -9.216 1.00 90.19 68 GLN A C 1
ATOM 507 O O . GLN A 1 68 ? -2.798 -2.236 -8.619 1.00 90.19 68 GLN A O 1
ATOM 512 N N . ILE A 1 69 ? -4.218 -0.494 -8.584 1.00 91.44 69 ILE A N 1
ATOM 513 C CA . ILE A 1 69 ? -4.447 -0.469 -7.139 1.00 91.44 69 ILE A CA 1
ATOM 514 C C . ILE A 1 69 ? -5.946 -0.362 -6.863 1.00 91.44 69 ILE A C 1
ATOM 516 O O . ILE A 1 69 ? -6.663 0.352 -7.566 1.00 91.44 69 ILE A O 1
ATOM 520 N N . LYS A 1 70 ? -6.423 -1.067 -5.838 1.00 92.62 70 LYS A N 1
ATOM 521 C CA . LYS A 1 70 ? -7.786 -0.934 -5.321 1.00 92.62 70 LYS A CA 1
ATOM 522 C C . LYS A 1 70 ? -7.743 -0.867 -3.802 1.00 92.62 70 LYS A C 1
ATOM 524 O O . LYS A 1 70 ? -7.020 -1.634 -3.179 1.00 92.62 70 LYS A O 1
ATOM 529 N N . VAL A 1 71 ? -8.537 0.020 -3.216 1.00 92.00 71 VAL A N 1
ATOM 530 C CA . VAL A 1 71 ? -8.722 0.090 -1.765 1.00 92.00 71 VAL A CA 1
ATOM 531 C C . VAL A 1 71 ? -10.197 -0.045 -1.443 1.00 92.00 71 VAL A C 1
ATOM 533 O O . VAL A 1 71 ? -11.045 0.520 -2.131 1.00 92.00 71 VAL A O 1
ATOM 536 N N . GLU A 1 72 ? -10.500 -0.829 -0.417 1.00 90.94 72 GLU A N 1
ATOM 537 C CA . GLU A 1 72 ? -11.850 -1.050 0.082 1.00 90.94 72 GLU A CA 1
ATOM 538 C C . GLU A 1 72 ? -11.865 -0.905 1.598 1.00 90.94 72 GLU A C 1
ATOM 540 O O . GLU A 1 72 ? -11.076 -1.531 2.304 1.00 90.94 72 GLU A O 1
ATOM 545 N N . VAL A 1 73 ? -12.785 -0.096 2.114 1.00 88.25 73 VAL A N 1
ATOM 546 C CA . VAL A 1 73 ? -12.951 0.077 3.556 1.00 88.25 73 VAL A CA 1
ATOM 547 C C . VAL A 1 73 ? -13.767 -1.089 4.112 1.00 88.25 73 VAL A C 1
ATOM 549 O O . VAL A 1 73 ? -14.912 -1.319 3.727 1.00 88.25 73 VAL A O 1
ATOM 552 N N . ILE A 1 74 ? -13.171 -1.823 5.042 1.00 81.69 74 ILE A N 1
ATOM 553 C CA . ILE A 1 74 ? -13.748 -2.945 5.774 1.00 81.69 74 ILE A CA 1
ATOM 554 C C . ILE A 1 74 ? -14.535 -2.385 6.970 1.00 81.69 74 ILE A C 1
ATOM 556 O O . ILE A 1 74 ? -14.129 -2.477 8.126 1.00 81.69 74 ILE A O 1
ATOM 560 N N . GLY A 1 75 ? -15.668 -1.747 6.689 1.00 62.62 75 GLY A N 1
ATOM 561 C CA . GLY A 1 75 ? -16.641 -1.298 7.687 1.00 62.62 75 GLY A CA 1
ATOM 562 C C . GLY A 1 75 ? -17.990 -1.947 7.405 1.00 62.62 75 GLY A C 1
ATOM 563 O O . GLY A 1 75 ? -18.400 -2.004 6.248 1.00 62.62 75 GLY A O 1
ATOM 564 N N . ARG A 1 76 ? -18.666 -2.481 8.435 1.00 48.28 76 ARG A N 1
ATOM 565 C CA . ARG A 1 76 ? -19.987 -3.125 8.288 1.00 48.28 76 ARG A CA 1
ATOM 566 C C . ARG A 1 76 ? -20.929 -2.228 7.463 1.00 48.28 76 ARG A C 1
ATOM 568 O O . ARG A 1 76 ? -21.010 -1.041 7.784 1.00 48.28 76 ARG A O 1
ATOM 575 N N . PRO A 1 77 ? -21.680 -2.757 6.473 1.00 49.09 77 PRO A N 1
ATOM 576 C CA . PRO A 1 77 ? -22.897 -2.076 6.060 1.00 49.09 77 PRO A CA 1
ATOM 577 C C . PRO A 1 77 ? -23.776 -1.958 7.310 1.00 49.09 77 PRO A C 1
ATOM 579 O O . PRO A 1 77 ? -23.918 -2.930 8.054 1.00 49.09 77 PRO A O 1
ATOM 582 N N . ASN A 1 78 ? -24.226 -0.731 7.561 1.00 42.66 78 ASN A N 1
ATOM 583 C CA . ASN A 1 78 ? -25.113 -0.330 8.654 1.00 42.66 78 ASN A CA 1
ATOM 584 C C . ASN A 1 78 ? -26.196 -1.374 8.964 1.00 42.66 78 ASN A C 1
ATOM 586 O O . ASN A 1 78 ? -26.832 -1.846 7.994 1.00 42.66 78 ASN A O 1
#

Sequence (78 aa):
MNAELTRSVSDAVSMVNEHAGAACVRLWFADDPAEIDFVASSASLAGDQFQFRSGFETYAGVVGDLRQIKVEVIGRPN

Secondary structure (DSSP, 8-state):
--HHHHHHHHHHHHHHHHTTTSEEEEEEESS---EEEEEESEEEEETTEEEEEETTEEEEEEGGGEEEEEEEE-----

Mean predicted aligned error: 5.08 Å

Foldseek 3Di:
DPVVLLVQLVVQQVVCQVQAQFKWKWFAFPVDRDIDIARFRHKDDDPQKIWTDGPPDIDIDGSVGTPDMDMDGNDDDD

pLDDT: mean 86.82, std 10.37, range [42.66, 94.56]

Radius of gyration: 11.82 Å; Cα contacts (8 Å, |Δi|>4): 156; chains: 1; bounding box: 32×24×28 Å

Nearest PDB structures (foldseek):
  7afo-assembly1_X  TM=5.673E-01  e=1.452E-01  Escherichia coli
  2ig6-assembly1_A  TM=4.864E-01  e=5.577E-01  Clostridium acetobutylicum
  4mgf-assembly1_A  TM=4.781E-01  e=1.093E+00  Pseudomonas aeruginosa
  2j0r-assembly1_A  TM=4.877E-01  e=1.396E+00  Yersinia enterocolitica
  4mf9-assembly1_A  TM=4.881E-01  e=1.895E+00  Pseudomonas aeruginosa